Protein AF-A0A9X8CQ57-F1 (afdb_monomer_lite)

pLDDT: mean 86.51, std 12.65, range [42.91, 97.75]

Secondary structure (DSSP, 8-state):
-----HHHHHHHHHHHHHHHHHHHHHHHH---SS--HHHHHHHHHHHHHHHH-GGGTT---

Structure (mmCIF, N/CA/C/O backbone):
data_AF-A0A9X8CQ57-F1
#
_entry.id   AF-A0A9X8CQ57-F1
#
loop_
_atom_site.group_PDB
_atom_site.id
_atom_site.type_symbol
_atom_site.label_atom_id
_atom_site.label_alt_id
_atom_site.label_comp_id
_atom_site.label_asym_id
_atom_site.label_entity_id
_atom_site.label_seq_id
_atom_site.pdbx_PDB_ins_code
_atom_site.Cartn_x
_atom_site.Cartn_y
_atom_site.Cartn_z
_atom_site.occupancy
_atom_site.B_iso_or_equiv
_atom_site.auth_seq_id
_atom_site.auth_comp_id
_atom_site.auth_asym_id
_atom_site.auth_atom_id
_atom_site.pdbx_PDB_model_num
ATOM 1 N N . MET A 1 1 ? -5.930 13.096 23.944 1.00 42.91 1 MET A N 1
ATOM 2 C CA . MET A 1 1 ? -5.468 12.010 23.054 1.00 42.91 1 MET A CA 1
ATOM 3 C C . MET A 1 1 ? -6.381 12.035 21.839 1.00 42.91 1 MET A C 1
ATOM 5 O O . MET A 1 1 ? -7.570 11.804 22.011 1.00 42.91 1 MET A O 1
ATOM 9 N N . GLN A 1 2 ? -5.901 12.481 20.677 1.00 52.41 2 GLN A N 1
ATOM 10 C CA . GLN A 1 2 ? -6.751 12.600 19.486 1.00 52.41 2 GLN A CA 1
ATOM 11 C C . GLN A 1 2 ? -7.185 11.193 19.050 1.00 52.41 2 GLN A C 1
ATOM 13 O O . GLN A 1 2 ? -6.336 10.328 18.836 1.00 52.41 2 GLN A O 1
ATOM 18 N N . GLN A 1 3 ? -8.495 10.941 18.977 1.00 56.91 3 GLN A N 1
AT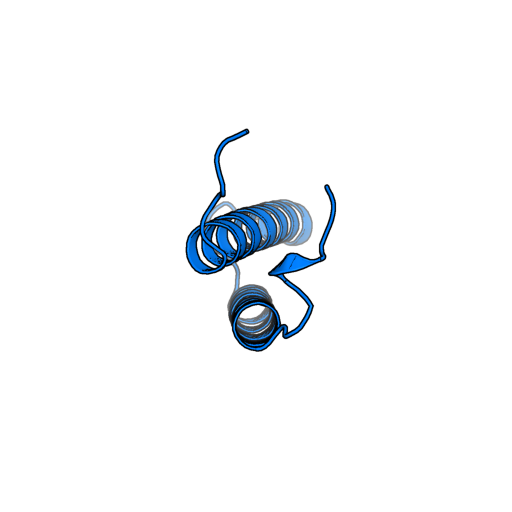OM 19 C CA . GLN A 1 3 ? -9.016 9.754 18.302 1.00 56.91 3 GLN A CA 1
ATOM 20 C C . GLN A 1 3 ? -8.771 9.954 16.807 1.00 56.91 3 GLN A C 1
ATOM 22 O O . GLN A 1 3 ? -9.555 10.615 16.139 1.00 56.91 3 GLN A O 1
ATOM 27 N N . VAL A 1 4 ? -7.642 9.450 16.309 1.00 66.25 4 VAL A N 1
ATOM 28 C CA . VAL A 1 4 ? -7.384 9.379 14.866 1.00 66.25 4 VAL A CA 1
ATOM 29 C C . VAL A 1 4 ? -8.415 8.433 14.271 1.00 66.25 4 VAL A C 1
ATOM 31 O O . VAL A 1 4 ? -8.537 7.290 14.736 1.00 66.25 4 VAL A O 1
ATOM 34 N N . ASP A 1 5 ? -9.145 8.914 13.271 1.00 85.44 5 ASP A N 1
ATOM 35 C CA . ASP A 1 5 ? -10.200 8.146 12.629 1.00 85.44 5 ASP A CA 1
ATOM 36 C C . ASP A 1 5 ? -9.629 6.858 12.006 1.00 85.44 5 ASP A C 1
ATOM 38 O O . ASP A 1 5 ? -8.491 6.800 11.523 1.00 85.44 5 ASP A O 1
ATOM 42 N N . VAL A 1 6 ? -10.400 5.768 12.043 1.00 86.00 6 VAL A N 1
ATOM 43 C CA . VAL A 1 6 ? -9.929 4.473 11.528 1.00 86.00 6 VAL A CA 1
ATOM 44 C C . VAL A 1 6 ? -9.632 4.561 10.028 1.00 86.00 6 VAL A C 1
ATOM 46 O O . VAL A 1 6 ? -8.690 3.905 9.571 1.00 86.00 6 VAL A O 1
ATOM 49 N N . ALA A 1 7 ? -10.375 5.370 9.268 1.00 88.25 7 ALA A N 1
ATOM 50 C CA . ALA A 1 7 ? -10.090 5.610 7.859 1.00 88.25 7 ALA A CA 1
ATOM 51 C C . ALA A 1 7 ? -8.787 6.399 7.682 1.00 88.25 7 ALA A C 1
ATOM 53 O O . ALA A 1 7 ? -7.947 5.974 6.892 1.00 88.25 7 ALA A O 1
ATOM 54 N N . GLU A 1 8 ? -8.533 7.440 8.479 1.00 90.19 8 GLU A N 1
ATOM 55 C CA . GLU A 1 8 ? -7.248 8.163 8.450 1.00 90.19 8 GLU A CA 1
ATOM 56 C C . GLU A 1 8 ? -6.058 7.234 8.725 1.00 90.19 8 GLU A C 1
ATOM 58 O O . GLU A 1 8 ? -5.040 7.278 8.022 1.00 90.19 8 GLU A O 1
ATOM 63 N N . LYS A 1 9 ? -6.188 6.319 9.699 1.00 89.62 9 LYS A N 1
ATOM 64 C CA . LYS A 1 9 ? -5.146 5.314 9.952 1.00 89.62 9 LYS A CA 1
ATOM 65 C C . LYS A 1 9 ? -4.950 4.381 8.752 1.00 89.62 9 LYS A C 1
ATOM 67 O O . LYS A 1 9 ? -3.823 3.926 8.533 1.00 89.62 9 LYS A O 1
ATOM 72 N N . ARG A 1 10 ? -6.016 4.009 8.029 1.00 93.00 10 ARG A N 1
ATOM 73 C CA . ARG A 1 10 ? -5.931 3.152 6.826 1.00 93.00 10 ARG A CA 1
ATOM 74 C C . ARG A 1 10 ? -5.201 3.873 5.712 1.00 93.00 10 ARG A C 1
ATOM 76 O O . ARG A 1 10 ? -4.228 3.323 5.210 1.00 93.00 10 ARG A O 1
ATOM 83 N N . GLU A 1 11 ? -5.610 5.095 5.399 1.00 94.38 11 GLU A N 1
ATOM 84 C CA . GLU A 1 11 ? -4.988 5.889 4.338 1.00 94.38 11 GLU A CA 1
ATOM 85 C C . GLU A 1 11 ? -3.510 6.163 4.635 1.00 94.38 11 GLU A C 1
ATOM 87 O O . GLU A 1 11 ? -2.661 6.012 3.757 1.00 94.38 11 GLU A O 1
ATOM 92 N N . SER A 1 12 ? -3.171 6.436 5.898 1.00 93.44 12 SER A N 1
ATOM 93 C CA . SER A 1 12 ? -1.773 6.596 6.322 1.00 93.44 12 SER A CA 1
ATOM 94 C C . SER A 1 12 ? -0.939 5.328 6.090 1.00 93.44 12 SER A C 1
ATOM 96 O O . SER A 1 12 ? 0.191 5.406 5.614 1.00 93.44 12 SER A O 1
ATOM 98 N N . GLU A 1 13 ? -1.489 4.146 6.393 1.00 94.12 13 GLU A N 1
ATOM 99 C CA . GLU A 1 13 ? -0.794 2.869 6.170 1.00 94.12 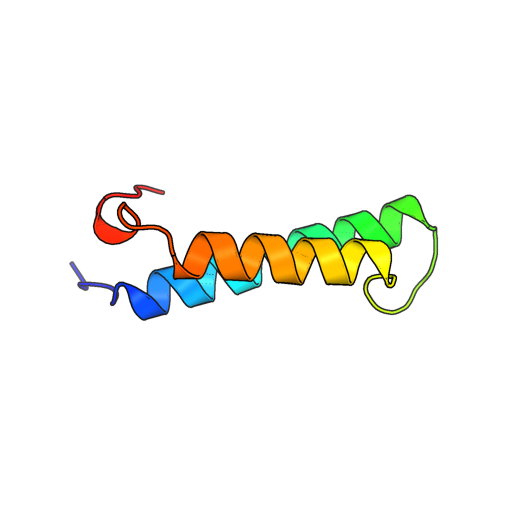13 GLU A CA 1
ATOM 100 C C . GLU A 1 13 ? -0.681 2.525 4.680 1.00 94.12 13 GLU A C 1
ATOM 102 O O . GLU A 1 13 ? 0.376 2.076 4.242 1.00 94.12 13 GLU A O 1
ATOM 107 N N . ILE A 1 14 ? -1.735 2.771 3.896 1.00 96.12 14 ILE A N 1
ATOM 108 C CA . ILE A 1 14 ? -1.728 2.570 2.440 1.00 96.12 14 ILE A CA 1
ATOM 109 C C . ILE A 1 14 ? -0.640 3.432 1.804 1.00 96.12 14 ILE A C 1
ATOM 111 O O . ILE A 1 14 ? 0.164 2.918 1.024 1.00 96.12 14 ILE A O 1
ATOM 115 N N . LYS A 1 15 ? -0.568 4.717 2.173 1.00 96.56 15 LYS A N 1
ATOM 116 C CA . LYS A 1 15 ? 0.455 5.638 1.672 1.00 96.56 15 LYS A CA 1
ATOM 117 C C . LYS A 1 15 ? 1.863 5.146 2.007 1.00 96.56 15 LYS A C 1
ATOM 119 O O . LYS A 1 15 ? 2.685 5.019 1.104 1.00 96.56 15 LYS A O 1
ATOM 124 N N . LEU A 1 16 ? 2.112 4.807 3.274 1.00 95.94 16 LEU A N 1
ATOM 125 C CA . LEU A 1 16 ? 3.417 4.326 3.732 1.00 95.94 16 LEU A CA 1
ATOM 126 C C . LEU A 1 16 ? 3.864 3.074 2.965 1.00 95.94 16 LEU A C 1
ATOM 128 O O . LEU A 1 16 ? 4.963 3.039 2.417 1.00 95.94 16 LEU A O 1
ATOM 132 N N . VAL A 1 17 ? 3.009 2.048 2.905 1.00 96.06 17 VAL A N 1
ATOM 133 C CA . VAL A 1 17 ? 3.335 0.780 2.234 1.00 96.06 17 VAL A CA 1
ATOM 134 C C . VAL A 1 17 ? 3.551 0.994 0.735 1.00 96.06 17 VAL A C 1
ATOM 136 O O . VAL A 1 17 ? 4.482 0.425 0.167 1.00 96.06 17 VAL A O 1
ATOM 139 N N . SER A 1 18 ? 2.748 1.850 0.098 1.00 95.94 18 SER A N 1
ATOM 140 C CA . SER A 1 18 ? 2.908 2.172 -1.325 1.00 95.94 18 SER A CA 1
ATOM 141 C C . SER A 1 18 ? 4.249 2.851 -1.604 1.00 95.94 18 SER A C 1
ATOM 143 O O . SER A 1 18 ? 4.959 2.453 -2.526 1.00 95.94 18 SER A O 1
ATOM 145 N N . GLU A 1 19 ? 4.643 3.829 -0.783 1.00 95.44 19 GLU A N 1
ATOM 146 C CA . GLU A 1 19 ? 5.944 4.498 -0.899 1.00 95.44 19 GLU A CA 1
ATOM 147 C C . GLU A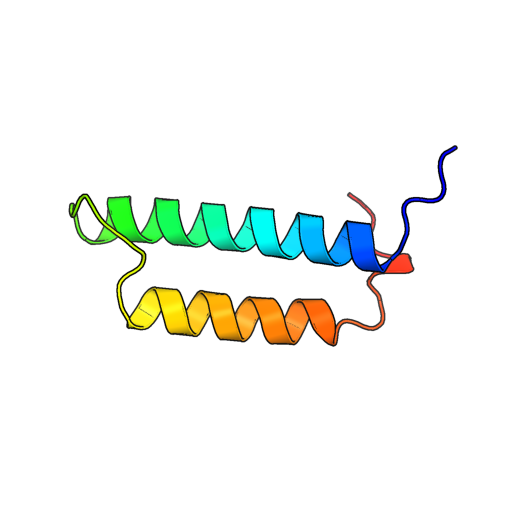 1 19 ? 7.107 3.514 -0.700 1.00 95.44 19 GLU A C 1
ATOM 149 O O . GLU A 1 19 ? 8.056 3.520 -1.488 1.00 95.44 19 GLU A O 1
ATOM 154 N N . MET A 1 20 ? 7.011 2.611 0.284 1.00 95.62 20 MET A N 1
ATOM 155 C CA . MET A 1 20 ? 8.011 1.557 0.502 1.00 95.62 20 MET A CA 1
ATOM 156 C C . MET A 1 20 ? 8.166 0.641 -0.719 1.00 95.62 20 MET A C 1
ATOM 158 O O . MET A 1 20 ? 9.292 0.344 -1.124 1.00 95.62 20 MET A O 1
ATOM 162 N N . ILE A 1 21 ? 7.056 0.219 -1.333 1.00 94.69 21 ILE A N 1
ATOM 163 C CA . ILE A 1 21 ? 7.078 -0.632 -2.531 1.00 94.69 21 ILE A CA 1
ATOM 164 C C . ILE A 1 21 ? 7.709 0.110 -3.715 1.00 94.69 21 ILE A C 1
ATOM 166 O O . ILE A 1 21 ? 8.534 -0.458 -4.431 1.00 94.69 21 ILE A O 1
ATOM 170 N N . VAL A 1 22 ? 7.384 1.391 -3.907 1.00 92.50 22 VAL A N 1
ATOM 171 C CA . VAL A 1 22 ? 7.987 2.210 -4.971 1.00 92.50 22 VAL A CA 1
ATOM 172 C C . VAL A 1 22 ? 9.498 2.351 -4.776 1.00 92.50 22 VAL A C 1
ATOM 174 O O . VAL A 1 22 ? 10.251 2.228 -5.745 1.00 92.50 22 VAL A O 1
ATOM 177 N N . LEU A 1 23 ? 9.959 2.580 -3.544 1.00 92.50 23 LEU A N 1
ATOM 178 C CA . LEU A 1 23 ? 11.391 2.634 -3.232 1.00 92.50 23 LEU A CA 1
ATOM 179 C C . LEU A 1 23 ? 12.084 1.305 -3.552 1.00 92.50 23 LEU A C 1
ATOM 181 O O . LEU A 1 23 ? 13.142 1.304 -4.184 1.00 92.50 23 LEU A O 1
ATOM 185 N N . TYR A 1 24 ? 11.465 0.184 -3.177 1.00 92.38 24 TYR A N 1
ATOM 186 C CA . TYR A 1 24 ? 11.997 -1.145 -3.466 1.00 92.38 24 TYR A CA 1
ATOM 187 C C . TYR A 1 24 ? 12.074 -1.420 -4.974 1.00 92.38 24 TYR A C 1
ATOM 189 O O . TYR A 1 24 ? 13.118 -1.840 -5.465 1.00 92.38 24 TYR A O 1
ATOM 197 N N . CYS A 1 25 ? 11.022 -1.089 -5.726 1.00 90.50 25 CYS A N 1
ATOM 198 C CA . CYS A 1 25 ? 10.987 -1.215 -7.183 1.00 90.50 25 CYS A CA 1
ATOM 199 C C . CYS A 1 25 ? 12.145 -0.462 -7.861 1.00 90.50 25 CYS A C 1
ATOM 201 O O . CYS A 1 25 ? 12.814 -1.006 -8.742 1.00 90.50 25 CY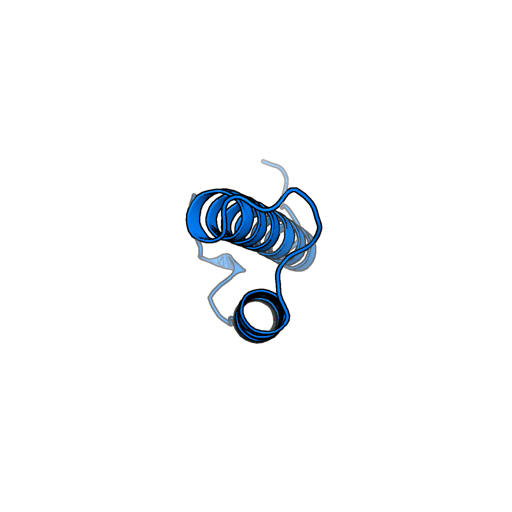S A O 1
ATOM 203 N N . ARG A 1 26 ? 12.406 0.784 -7.439 1.00 88.88 26 ARG A N 1
ATOM 204 C CA . ARG A 1 26 ? 13.503 1.606 -7.981 1.00 88.88 26 ARG A CA 1
ATOM 205 C C . ARG A 1 26 ? 14.868 0.968 -7.735 1.00 88.88 26 ARG A C 1
ATOM 207 O O . ARG A 1 26 ? 15.698 0.938 -8.640 1.00 88.88 26 ARG A O 1
ATOM 214 N N . GLY A 1 27 ? 15.087 0.450 -6.525 1.00 89.12 27 GLY A N 1
ATOM 215 C CA . GLY A 1 27 ? 16.322 -0.247 -6.167 1.00 89.12 27 GLY A CA 1
ATOM 216 C C . GLY A 1 27 ? 16.494 -1.578 -6.902 1.00 89.12 27 GLY A C 1
ATOM 217 O O . GLY A 1 27 ? 17.601 -1.897 -7.317 1.00 89.12 27 GLY A O 1
ATOM 218 N N . HIS A 1 28 ? 15.405 -2.326 -7.101 1.00 87.25 28 HIS A N 1
ATOM 219 C CA . HIS A 1 28 ? 15.431 -3.648 -7.725 1.00 87.25 28 HIS A CA 1
ATOM 220 C C . HIS A 1 28 ? 15.690 -3.597 -9.239 1.00 87.25 28 HIS A C 1
ATOM 222 O O . HIS A 1 28 ? 16.445 -4.410 -9.762 1.00 87.25 28 HIS A O 1
ATOM 228 N N . HIS A 1 29 ? 15.092 -2.635 -9.948 1.00 84.25 29 HIS A N 1
ATOM 229 C CA . HIS A 1 29 ? 15.204 -2.542 -11.409 1.00 84.25 29 HIS A CA 1
ATOM 230 C C . HIS A 1 29 ? 16.231 -1.517 -11.906 1.00 84.25 29 HIS A C 1
ATOM 232 O O . HIS A 1 29 ? 16.391 -1.372 -13.116 1.00 84.25 29 HIS A O 1
ATOM 238 N N . HIS A 1 30 ? 16.899 -0.778 -11.011 1.00 78.88 30 HIS A N 1
ATOM 239 C CA . HIS A 1 30 ? 17.796 0.334 -11.366 1.00 78.88 30 HIS A CA 1
ATOM 240 C C . HIS A 1 30 ? 17.159 1.354 -12.338 1.00 78.88 30 HIS A C 1
ATOM 242 O O . HIS A 1 30 ? 17.854 1.998 -13.124 1.00 78.88 30 HIS A O 1
ATOM 248 N N . ALA A 1 31 ? 15.830 1.501 -12.295 1.00 70.62 31 ALA A N 1
ATOM 249 C CA . ALA A 1 31 ? 15.056 2.315 -13.227 1.00 70.62 31 ALA A CA 1
ATOM 250 C C . ALA A 1 31 ? 14.361 3.493 -12.507 1.00 70.62 31 ALA A C 1
ATOM 252 O O . ALA A 1 31 ? 13.853 3.324 -11.394 1.00 70.62 31 ALA A O 1
ATOM 253 N N . PRO A 1 32 ? 14.315 4.693 -13.119 1.00 63.28 32 PRO A N 1
ATOM 254 C CA . PRO A 1 32 ? 13.933 5.922 -12.421 1.00 63.28 32 PRO A CA 1
ATOM 255 C C . PRO A 1 32 ? 12.426 6.210 -12.301 1.00 63.28 32 PRO A C 1
ATOM 257 O O . PRO A 1 32 ? 12.067 7.175 -11.627 1.00 63.28 32 PRO A O 1
ATOM 260 N N . SER A 1 33 ? 11.519 5.435 -12.899 1.00 63.34 33 SER A N 1
ATOM 261 C CA . SER A 1 33 ? 10.121 5.883 -13.017 1.00 63.34 33 SER A CA 1
ATOM 262 C C . SER A 1 33 ? 9.080 4.798 -12.786 1.00 63.34 33 SER A C 1
ATOM 264 O O . SER A 1 33 ? 9.070 3.789 -13.486 1.00 63.34 33 SER A O 1
ATOM 266 N N . THR A 1 34 ? 8.160 5.128 -11.864 1.00 67.88 34 THR A N 1
ATOM 267 C CA . THR A 1 34 ? 6.929 4.414 -11.469 1.00 67.88 34 THR A CA 1
ATOM 268 C C . THR A 1 34 ? 7.135 2.980 -10.976 1.00 67.88 34 THR A C 1
ATOM 270 O O . THR A 1 34 ? 8.093 2.322 -11.374 1.00 67.88 34 THR A O 1
ATOM 273 N N . PRO A 1 35 ? 6.282 2.476 -10.063 1.00 83.06 35 PRO A N 1
ATOM 274 C CA . PRO A 1 35 ? 6.289 1.044 -9.813 1.00 83.06 35 PRO A CA 1
ATOM 275 C C . PRO A 1 35 ? 6.043 0.341 -11.154 1.00 83.06 35 PRO A C 1
ATOM 277 O O . PRO A 1 35 ? 5.177 0.757 -11.927 1.00 83.06 35 PRO A O 1
ATOM 280 N N . CYS A 1 36 ? 6.837 -0.682 -11.468 1.00 89.12 36 CYS A N 1
ATOM 281 C CA . CYS A 1 36 ? 6.566 -1.504 -12.640 1.00 89.12 36 CYS A CA 1
ATOM 282 C C . CYS A 1 36 ? 5.203 -2.202 -12.467 1.00 89.12 36 CYS A C 1
ATOM 284 O O . CYS A 1 36 ? 4.644 -2.228 -11.368 1.00 89.12 36 CYS A O 1
ATOM 286 N N . ALA A 1 37 ? 4.659 -2.782 -13.538 1.00 90.69 37 ALA A N 1
ATOM 287 C CA . ALA A 1 37 ? 3.334 -3.406 -13.498 1.00 90.69 37 ALA A CA 1
ATOM 288 C C . ALA A 1 37 ? 3.187 -4.449 -12.370 1.00 90.69 37 ALA A C 1
ATOM 290 O O . ALA A 1 37 ? 2.140 -4.518 -11.733 1.00 90.69 37 ALA A O 1
ATOM 291 N N . GLU A 1 38 ? 4.247 -5.207 -12.081 1.00 90.25 38 GLU A N 1
ATOM 292 C CA . GLU A 1 38 ? 4.285 -6.171 -10.977 1.00 90.25 38 GLU A CA 1
ATOM 293 C C . GLU A 1 38 ? 4.150 -5.485 -9.608 1.00 90.25 38 GLU A C 1
ATOM 295 O O . GLU A 1 38 ? 3.287 -5.840 -8.804 1.00 90.25 38 GLU A O 1
ATOM 300 N N . PHE A 1 39 ? 4.945 -4.443 -9.348 1.00 92.62 39 PHE A N 1
ATOM 301 C CA . PHE A 1 39 ? 4.869 -3.706 -8.086 1.00 92.62 39 PHE A CA 1
ATOM 302 C C . PHE A 1 39 ? 3.584 -2.883 -7.951 1.00 92.62 39 PHE A C 1
ATOM 304 O O . PHE A 1 39 ? 3.121 -2.676 -6.830 1.00 92.62 39 PHE A O 1
ATOM 311 N N . GLN A 1 40 ? 2.964 -2.468 -9.059 1.00 94.50 40 GLN A N 1
ATOM 312 C CA . GLN A 1 40 ? 1.640 -1.850 -9.023 1.00 94.50 40 GLN A CA 1
ATOM 313 C C . GLN A 1 40 ? 0.570 -2.853 -8.566 1.00 94.50 40 GLN A C 1
ATOM 315 O O . GLN A 1 40 ? -0.216 -2.533 -7.678 1.00 94.50 40 GLN A O 1
ATOM 320 N N . GLN A 1 41 ? 0.595 -4.091 -9.072 1.00 95.88 41 GLN A N 1
ATOM 321 C CA . GLN A 1 41 ? -0.308 -5.150 -8.596 1.00 95.88 41 GLN A CA 1
ATOM 322 C C . GLN A 1 41 ? -0.105 -5.445 -7.103 1.00 95.88 41 GLN A C 1
ATOM 324 O O . GLN A 1 41 ? -1.072 -5.680 -6.374 1.00 95.88 41 GLN A O 1
ATOM 329 N N . LEU A 1 42 ? 1.144 -5.391 -6.626 1.00 95.94 42 LEU A N 1
ATOM 330 C CA . LEU A 1 42 ? 1.445 -5.550 -5.204 1.00 95.94 42 LEU A CA 1
ATOM 331 C C . LEU A 1 42 ? 0.845 -4.414 -4.360 1.00 95.94 42 LEU A C 1
ATOM 333 O O . LEU A 1 42 ? 0.251 -4.682 -3.314 1.00 95.94 42 LEU A O 1
ATOM 337 N N . ILE A 1 43 ? 0.949 -3.163 -4.822 1.00 97.12 43 ILE A N 1
ATOM 338 C CA . ILE A 1 43 ? 0.322 -2.002 -4.169 1.00 97.12 43 ILE A CA 1
ATOM 339 C C . ILE A 1 43 ? -1.198 -2.180 -4.094 1.00 97.12 43 ILE A C 1
ATOM 341 O O . ILE A 1 43 ? -1.787 -1.978 -3.026 1.00 97.12 43 ILE A O 1
ATOM 345 N N . ASP A 1 44 ? -1.832 -2.604 -5.185 1.00 97.75 44 ASP A N 1
ATOM 346 C CA . ASP A 1 44 ? -3.283 -2.802 -5.245 1.00 97.75 44 ASP A CA 1
ATOM 347 C C . ASP A 1 44 ? -3.734 -3.897 -4.263 1.00 97.75 44 ASP A C 1
ATOM 349 O O . ASP A 1 44 ? -4.688 -3.712 -3.496 1.00 97.75 44 ASP A O 1
ATOM 353 N N . TYR A 1 45 ? -2.995 -5.010 -4.205 1.00 97.50 45 TYR A N 1
ATOM 354 C CA . TYR A 1 45 ? -3.242 -6.093 -3.254 1.00 97.50 45 TYR A CA 1
ATOM 355 C C . TYR A 1 45 ? -3.098 -5.635 -1.793 1.00 97.50 45 TYR A C 1
ATOM 357 O O . TYR A 1 45 ? -3.983 -5.887 -0.963 1.00 97.50 45 TYR A O 1
ATOM 365 N N . CYS A 1 46 ? -2.013 -4.930 -1.462 1.00 97.06 46 CYS A N 1
ATOM 366 C CA . CYS A 1 46 ? -1.794 -4.381 -0.124 1.00 97.06 46 CYS A CA 1
ATOM 367 C C . CYS A 1 46 ? -2.902 -3.393 0.267 1.00 97.06 46 CYS A C 1
ATOM 369 O O . CYS A 1 46 ? -3.426 -3.458 1.383 1.00 97.06 46 CYS A O 1
ATOM 371 N N . THR A 1 47 ? -3.308 -2.531 -0.664 1.00 97.12 47 THR A N 1
ATOM 372 C CA . THR A 1 47 ? -4.387 -1.556 -0.467 1.00 97.12 47 THR A CA 1
ATOM 373 C C . THR A 1 47 ? -5.704 -2.248 -0.134 1.00 97.12 47 THR A C 1
ATOM 375 O O . THR A 1 47 ? -6.349 -1.910 0.863 1.00 97.12 47 THR A O 1
ATOM 378 N N . L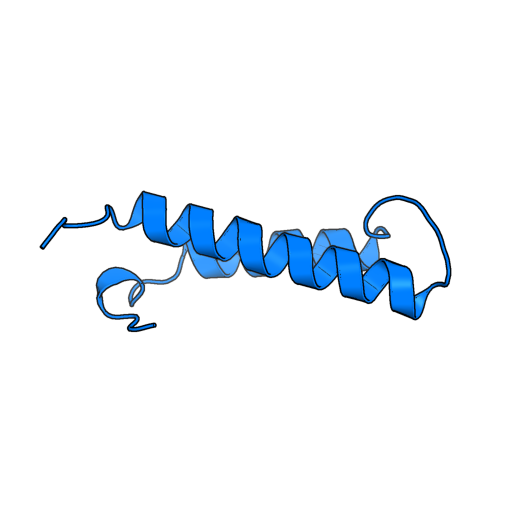EU A 1 48 ? -6.078 -3.268 -0.912 1.00 97.12 48 LEU A N 1
ATOM 379 C CA . LEU A 1 48 ? -7.280 -4.067 -0.670 1.00 97.12 48 LEU A CA 1
ATOM 380 C C . LEU A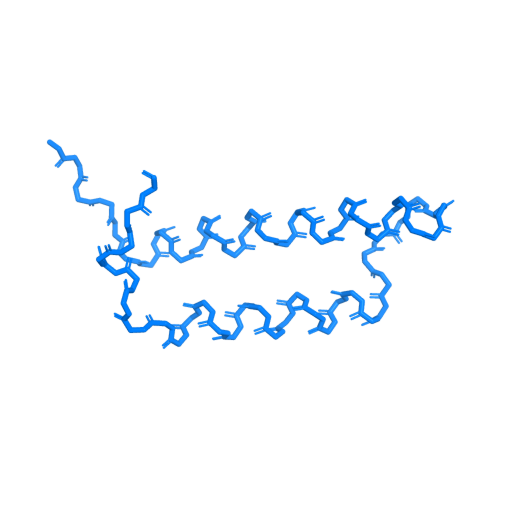 1 48 ? -7.260 -4.687 0.737 1.00 97.12 48 LEU A C 1
ATOM 382 O O . LEU A 1 48 ? -8.227 -4.579 1.494 1.00 97.12 48 LEU A O 1
ATOM 386 N N . ARG A 1 49 ? -6.127 -5.277 1.130 1.00 96.12 49 ARG A N 1
ATOM 387 C CA . ARG A 1 49 ? -5.942 -5.898 2.451 1.00 96.12 49 ARG A CA 1
ATOM 388 C C . ARG A 1 49 ? -6.081 -4.901 3.600 1.00 96.12 49 ARG A C 1
ATOM 390 O O . ARG A 1 49 ? -6.728 -5.220 4.597 1.00 96.12 49 ARG A O 1
ATOM 397 N N . ILE A 1 50 ? -5.501 -3.707 3.479 1.00 94.81 50 ILE A N 1
ATOM 398 C CA . ILE A 1 50 ? -5.578 -2.675 4.525 1.00 94.81 50 ILE A CA 1
ATOM 399 C C . ILE A 1 50 ? -7.012 -2.149 4.659 1.00 94.81 50 ILE A C 1
ATOM 401 O O . ILE A 1 50 ? -7.503 -1.985 5.782 1.00 94.81 50 ILE A O 1
ATOM 405 N N . ARG A 1 51 ? -7.718 -1.954 3.537 1.00 93.88 51 ARG A N 1
ATOM 406 C CA . ARG A 1 51 ? -9.130 -1.533 3.534 1.00 93.88 51 ARG A CA 1
ATOM 407 C C . ARG A 1 51 ? -10.041 -2.550 4.222 1.00 93.88 51 ARG A C 1
ATOM 409 O O . ARG A 1 51 ? -10.880 -2.155 5.028 1.00 93.88 51 ARG A O 1
ATOM 416 N N . HIS A 1 52 ? -9.831 -3.842 3.972 1.00 93.94 52 HIS A N 1
ATOM 417 C CA . HIS A 1 52 ? -10.609 -4.922 4.592 1.00 93.94 52 HIS A CA 1
ATOM 418 C C . HIS A 1 52 ? -10.142 -5.319 5.999 1.00 93.94 52 HIS A C 1
ATOM 420 O O . HIS A 1 52 ? -10.778 -6.152 6.644 1.00 93.94 52 HIS A O 1
ATOM 426 N N . CYS A 1 53 ? -9.050 -4.744 6.510 1.00 92.69 53 CYS A N 1
ATOM 427 C CA . CYS A 1 53 ? -8.543 -5.094 7.830 1.00 92.69 53 CYS A CA 1
ATOM 428 C C . CYS A 1 53 ? -9.536 -4.677 8.932 1.00 92.69 53 CYS A C 1
ATOM 430 O O . CYS A 1 53 ? -9.807 -3.486 9.140 1.00 92.69 53 CYS A O 1
ATOM 432 N N . THR A 1 54 ? -10.048 -5.671 9.661 1.00 89.88 54 THR A N 1
ATOM 433 C CA . THR A 1 54 ? -11.006 -5.507 10.767 1.00 89.88 54 THR A CA 1
ATOM 434 C C . THR A 1 54 ? -10.336 -5.051 12.061 1.00 89.88 54 THR A C 1
ATOM 436 O O . THR A 1 54 ? -10.912 -4.273 12.809 1.00 89.88 54 THR A O 1
ATOM 439 N N . ARG A 1 55 ? -9.076 -5.439 12.290 1.00 87.81 55 ARG A N 1
ATOM 440 C CA . ARG A 1 55 ? -8.310 -5.094 13.505 1.00 87.81 55 ARG A CA 1
ATOM 441 C C . ARG A 1 55 ? -7.612 -3.735 13.446 1.00 87.81 55 ARG A C 1
ATOM 443 O O . ARG A 1 55 ? -6.714 -3.449 14.232 1.00 87.81 55 ARG A O 1
ATOM 450 N N . LYS A 1 56 ? -7.958 -2.884 12.480 1.00 85.25 56 LYS A N 1
ATOM 451 C CA . LYS A 1 56 ? -7.231 -1.631 12.244 1.00 85.25 56 LYS A CA 1
ATOM 452 C C . LYS A 1 56 ? -7.323 -0.647 13.416 1.00 85.25 56 LYS A C 1
ATOM 454 O O . LYS A 1 56 ? -6.371 0.088 13.656 1.00 85.25 56 LYS A O 1
ATOM 459 N N . ALA A 1 57 ? -8.435 -0.655 14.150 1.00 79.81 57 ALA A N 1
ATOM 460 C CA . ALA A 1 57 ? -8.611 0.168 15.345 1.00 79.81 57 ALA A CA 1
ATOM 461 C C . ALA A 1 57 ? -7.645 -0.227 16.479 1.00 79.81 57 ALA A C 1
ATOM 463 O O . ALA A 1 57 ? -7.116 0.647 17.162 1.00 79.81 57 ALA A O 1
ATOM 464 N N . GLU A 1 58 ? -7.379 -1.527 16.616 1.00 82.62 58 GLU A N 1
ATOM 465 C CA . GLU A 1 58 ? -6.539 -2.142 17.656 1.00 82.62 58 GLU A CA 1
ATOM 466 C C . GLU A 1 58 ? -5.048 -2.144 17.304 1.00 82.62 58 GLU A C 1
ATOM 468 O O . GLU A 1 58 ? -4.206 -2.432 18.152 1.00 82.62 58 GLU A O 1
ATOM 473 N N . LYS A 1 59 ? -4.706 -1.847 16.045 1.00 76.69 59 LYS A N 1
ATOM 474 C CA . LYS A 1 59 ? -3.321 -1.822 15.581 1.00 76.69 59 LYS A CA 1
ATOM 475 C C . LYS A 1 59 ? -2.562 -0.692 16.290 1.00 76.69 59 LYS A C 1
ATOM 477 O O . LYS A 1 59 ? -2.778 0.486 15.991 1.00 76.69 59 LYS A O 1
ATOM 482 N N . SER A 1 60 ? -1.692 -1.072 17.224 1.00 69.00 60 SER A N 1
ATOM 483 C CA . SER A 1 60 ? -0.687 -0.203 17.837 1.00 69.00 60 SER A CA 1
ATOM 484 C C . SER A 1 60 ? 0.467 0.046 16.861 1.00 69.00 60 SER A C 1
ATOM 486 O O . SER A 1 60 ? 0.739 -0.795 15.999 1.00 69.00 60 SER A O 1
ATOM 488 N N . PHE A 1 61 ? 1.113 1.203 16.988 1.00 58.28 61 PHE A N 1
ATOM 489 C CA . PHE A 1 61 ? 2.334 1.563 16.264 1.00 58.28 61 PHE A CA 1
ATOM 490 C C . PHE A 1 61 ? 3.530 1.458 17.201 1.00 58.28 61 PHE A C 1
ATOM 492 O O . PHE A 1 61 ? 3.352 1.831 18.384 1.00 58.28 61 PHE A O 1
#

Radius of gyration: 13.65 Å; chains: 1; bounding box: 29×19×37 Å

Sequence (61 aa):
MQQVDVAEKRESEIKLVSEMIVLYCRGHHHAPSTPCAEFQQLIDYCTLRIRHCTRKAEKSF

Foldseek 3Di:
DDPQDLVNLLVVVLVVVLVVLQVVQCVVPVDDDDRPPVSVVVSVVVSVCSVPDPCSSVDDD